Protein AF-A0A0R2V632-F1 (afdb_monomer_lite)

Foldseek 3Di:
DPPPPDFKWKWFDDPWKIKIFGQVCCCVLVVNDTQDLVNCQLLLLVVCVVRVTQKMWTWDWDADPVRDIFTKTFMAGLVGDTKIWTWDFDADPVRHTDDIDPDIPDIGPPDDHDCSNNSSNPDDDDDPVRVVVSVSSCVVRVVVMDIDTDDD

Structure (mmCIF, N/CA/C/O backbone):
data_AF-A0A0R2V632-F1
#
_entry.id   AF-A0A0R2V632-F1
#
loop_
_atom_site.group_PDB
_atom_site.id
_atom_site.type_symbol
_atom_site.label_atom_id
_atom_site.label_alt_id
_atom_site.label_comp_id
_atom_site.label_asym_id
_atom_site.label_entity_id
_atom_site.label_seq_id
_atom_site.pdbx_PDB_ins_code
_atom_site.Cartn_x
_atom_site.Cartn_y
_atom_site.Cartn_z
_atom_site.occupancy
_atom_site.B_iso_or_equiv
_atom_site.auth_seq_id
_atom_site.auth_comp_id
_atom_site.auth_asym_id
_atom_site.auth_atom_id
_atom_site.pdbx_PDB_model_num
ATOM 1 N N . MET A 1 1 ? 19.233 13.376 -19.674 1.00 39.31 1 MET A N 1
ATOM 2 C CA . MET A 1 1 ? 18.338 12.298 -19.220 1.00 39.31 1 MET A CA 1
ATOM 3 C C . MET A 1 1 ? 17.192 12.957 -18.494 1.00 39.31 1 MET A C 1
ATOM 5 O O . MET A 1 1 ? 17.441 13.670 -17.531 1.00 39.31 1 MET A O 1
ATOM 9 N N . GLU A 1 2 ? 15.974 12.806 -18.999 1.00 35.81 2 GLU A N 1
ATOM 10 C CA . GLU A 1 2 ? 14.779 13.148 -18.231 1.00 35.81 2 GLU A CA 1
ATOM 11 C C . GLU A 1 2 ? 14.512 11.974 -17.291 1.00 35.81 2 GLU A C 1
ATOM 13 O O . GLU A 1 2 ? 14.250 10.860 -17.741 1.00 35.81 2 GLU A O 1
ATOM 18 N N . HIS A 1 3 ? 14.655 12.194 -15.986 1.00 34.50 3 HIS A N 1
ATOM 19 C CA . HIS A 1 3 ? 14.219 11.220 -14.996 1.00 34.50 3 HIS A CA 1
ATOM 20 C C . HIS A 1 3 ? 12.687 11.177 -15.046 1.00 34.50 3 HIS A C 1
ATOM 22 O O . HIS A 1 3 ? 12.032 12.091 -14.545 1.00 34.50 3 HIS A O 1
ATOM 28 N N . LYS A 1 4 ? 12.099 10.150 -15.672 1.00 40.56 4 LYS A N 1
ATOM 29 C CA . LYS A 1 4 ? 10.673 9.863 -15.481 1.00 40.56 4 LYS A CA 1
ATOM 30 C C . LYS A 1 4 ? 10.507 9.390 -14.039 1.00 40.56 4 LYS A C 1
ATOM 32 O O . LYS A 1 4 ? 11.012 8.333 -13.671 1.00 40.56 4 LYS A O 1
ATOM 37 N N . ALA A 1 5 ? 9.869 10.212 -13.210 1.00 45.44 5 ALA A N 1
ATOM 38 C CA . ALA A 1 5 ? 9.518 9.819 -11.855 1.00 45.44 5 ALA A CA 1
ATOM 39 C C . ALA A 1 5 ? 8.580 8.611 -11.938 1.00 45.44 5 ALA A C 1
ATOM 41 O O . ALA A 1 5 ? 7.517 8.684 -12.550 1.00 45.44 5 ALA A O 1
ATOM 42 N N . VAL A 1 6 ? 9.002 7.492 -11.359 1.00 52.88 6 VAL A N 1
ATOM 43 C CA . VAL A 1 6 ? 8.159 6.308 -11.232 1.00 52.88 6 VAL A CA 1
ATOM 44 C C . VAL A 1 6 ? 7.012 6.664 -10.288 1.00 52.88 6 VAL A C 1
ATOM 46 O O . VAL A 1 6 ? 7.252 7.166 -9.185 1.00 52.88 6 VAL A O 1
ATOM 49 N N . ASN A 1 7 ? 5.769 6.455 -10.727 1.00 61.06 7 ASN A N 1
ATOM 50 C CA . ASN A 1 7 ? 4.597 6.711 -9.896 1.00 61.06 7 ASN A CA 1
ATOM 51 C C . ASN A 1 7 ? 4.677 5.830 -8.647 1.00 61.06 7 ASN A C 1
ATOM 53 O O . ASN A 1 7 ? 4.577 4.609 -8.726 1.00 61.06 7 ASN A O 1
ATOM 57 N N . LYS A 1 8 ? 4.868 6.455 -7.483 1.00 77.50 8 LYS A N 1
ATOM 58 C CA . LYS A 1 8 ? 4.801 5.756 -6.202 1.00 77.50 8 LYS A CA 1
ATOM 59 C C . LYS A 1 8 ? 3.385 5.211 -6.026 1.00 77.50 8 LYS A C 1
ATOM 61 O O . LYS A 1 8 ? 2.412 5.961 -6.124 1.00 77.50 8 LYS A O 1
ATOM 66 N N . VAL A 1 9 ? 3.286 3.912 -5.782 1.00 84.62 9 VAL A N 1
ATOM 67 C CA . VAL A 1 9 ? 2.024 3.206 -5.575 1.00 84.62 9 VAL A CA 1
ATOM 68 C C . VAL A 1 9 ? 2.062 2.481 -4.237 1.00 84.62 9 VAL A C 1
ATOM 70 O O . VAL A 1 9 ? 3.072 1.890 -3.855 1.00 84.62 9 VAL A O 1
ATOM 73 N N . ILE A 1 10 ? 0.952 2.563 -3.519 1.00 91.12 10 ILE A N 1
ATOM 74 C CA . ILE A 1 10 ? 0.637 1.696 -2.393 1.00 91.12 10 ILE A CA 1
ATOM 75 C C . ILE A 1 10 ? -0.345 0.669 -2.938 1.00 91.12 10 ILE A C 1
ATOM 77 O O . ILE A 1 10 ? -1.409 1.026 -3.439 1.00 91.12 10 ILE A O 1
ATOM 81 N N . SER A 1 11 ? 0.031 -0.596 -2.871 1.00 91.38 11 SER A N 1
ATOM 82 C CA . SER A 1 11 ? -0.814 -1.721 -3.237 1.00 91.38 11 SER A CA 1
ATOM 83 C C . SER A 1 11 ? -1.269 -2.435 -1.973 1.00 91.38 11 SER A C 1
ATOM 85 O O . SER A 1 11 ? -0.491 -2.605 -1.044 1.00 91.38 11 SER A O 1
ATOM 87 N N . PHE A 1 12 ? -2.509 -2.894 -1.930 1.00 94.25 12 PHE A N 1
ATOM 88 C CA . PHE A 1 12 ? -3.014 -3.748 -0.853 1.00 94.25 12 PHE A CA 1
ATOM 89 C C . PHE A 1 12 ? -4.010 -4.738 -1.436 1.00 94.25 12 PHE A C 1
ATOM 91 O O . PHE A 1 12 ? -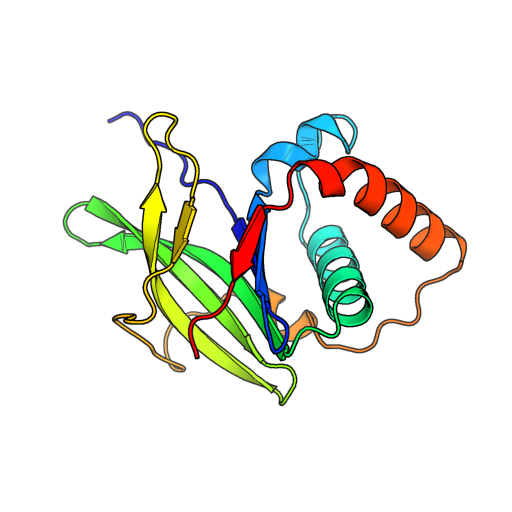4.615 -4.453 -2.464 1.00 94.25 12 PHE A O 1
ATOM 98 N N . CYS A 1 13 ? -4.163 -5.910 -0.834 1.00 92.44 13 CYS A N 1
ATOM 99 C CA . CYS A 1 13 ? -5.067 -6.930 -1.359 1.00 92.44 13 CYS A CA 1
ATOM 100 C C . CYS A 1 13 ? -5.902 -7.589 -0.270 1.00 92.44 13 CYS A C 1
ATOM 102 O O . CYS A 1 13 ? -5.461 -7.715 0.871 1.00 92.44 13 CYS A O 1
ATOM 104 N N . ASP A 1 14 ? -7.107 -8.004 -0.648 1.00 91.94 14 ASP A N 1
ATOM 105 C CA . ASP A 1 14 ? -7.933 -8.952 0.095 1.00 91.94 14 ASP A CA 1
ATOM 106 C C . ASP A 1 14 ? -7.878 -10.339 -0.586 1.00 91.94 14 ASP A C 1
ATOM 108 O O . ASP A 1 14 ? -7.023 -10.593 -1.433 1.00 91.94 14 ASP A O 1
ATOM 112 N N . GLU A 1 15 ? -8.758 -11.271 -0.212 1.00 87.75 15 GLU A N 1
ATOM 113 C CA . GLU A 1 15 ? -8.788 -12.625 -0.797 1.00 87.75 15 GLU A CA 1
ATOM 114 C C . GLU A 1 15 ? -9.215 -12.673 -2.281 1.00 87.75 15 GLU A C 1
ATOM 116 O O . GLU A 1 15 ? -9.143 -13.728 -2.912 1.00 87.75 15 GLU A O 1
ATOM 121 N N . GLN A 1 16 ? -9.733 -11.575 -2.833 1.00 89.19 16 GLN A N 1
ATOM 122 C CA . GLN A 1 16 ? -10.368 -11.519 -4.153 1.00 89.19 16 GLN A CA 1
ATOM 123 C C . GLN A 1 16 ? -9.781 -10.436 -5.060 1.00 89.19 16 GLN A C 1
ATOM 125 O O . GLN A 1 16 ? -9.836 -10.580 -6.282 1.00 89.19 16 GLN A O 1
ATOM 130 N N . GLN A 1 17 ? -9.280 -9.341 -4.494 1.00 91.38 17 GLN A N 1
ATOM 131 C CA . GLN A 1 17 ? -8.896 -8.142 -5.229 1.00 91.38 17 GLN A CA 1
ATOM 132 C C . GLN A 1 17 ? -7.568 -7.577 -4.733 1.00 91.38 17 GLN A C 1
ATOM 134 O O . GLN A 1 17 ? -7.298 -7.518 -3.534 1.00 91.38 17 GLN A O 1
ATOM 139 N N . GLN A 1 18 ? -6.775 -7.087 -5.680 1.00 90.19 18 GLN A N 1
ATOM 140 C CA . GLN A 1 18 ? -5.679 -6.160 -5.451 1.00 90.19 18 GLN A CA 1
ATOM 141 C C . GLN A 1 18 ? -6.152 -4.738 -5.741 1.00 90.19 18 GLN A C 1
ATOM 143 O O . GLN A 1 18 ? -6.806 -4.472 -6.749 1.00 90.19 18 GLN A O 1
ATOM 148 N N . TYR A 1 19 ? -5.776 -3.811 -4.875 1.00 92.75 19 TYR A N 1
ATOM 149 C CA . TYR A 1 19 ? -6.077 -2.397 -4.989 1.00 92.75 19 TYR A CA 1
ATOM 150 C C . TYR A 1 19 ? -4.784 -1.611 -5.174 1.00 92.75 19 TYR A C 1
ATOM 15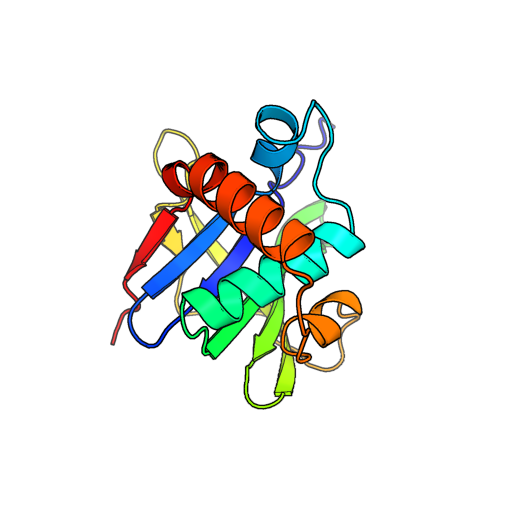2 O O . TYR A 1 19 ? -3.809 -1.855 -4.463 1.00 92.75 19 TYR A O 1
ATOM 160 N N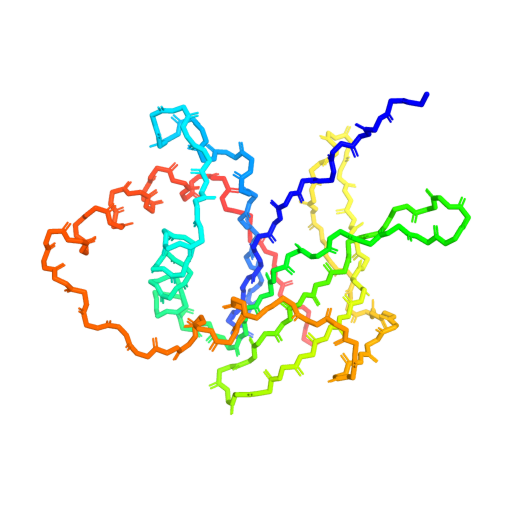 . LEU A 1 20 ? -4.783 -0.651 -6.098 1.00 89.56 20 LEU A N 1
ATOM 161 C CA . LEU A 1 20 ? -3.652 0.241 -6.351 1.00 89.56 20 LEU A CA 1
ATOM 162 C C . LEU A 1 20 ? -4.038 1.683 -6.025 1.00 89.56 20 LEU A C 1
ATOM 164 O O . LEU A 1 20 ? -4.980 2.237 -6.595 1.00 89.56 20 LEU A O 1
ATOM 168 N N . LEU A 1 21 ? -3.274 2.299 -5.125 1.00 90.38 21 LEU A N 1
ATOM 169 C CA . LEU A 1 21 ? -3.380 3.699 -4.736 1.00 90.38 21 LEU A CA 1
ATOM 170 C C . LEU A 1 21 ? -2.111 4.444 -5.158 1.00 90.38 21 LEU A C 1
ATOM 172 O O . LEU A 1 21 ? -1.051 4.313 -4.543 1.00 90.38 21 LEU A O 1
ATOM 176 N N . PHE A 1 22 ? -2.217 5.264 -6.198 1.00 85.62 22 PHE A N 1
ATOM 177 C CA . PHE A 1 22 ? -1.102 6.082 -6.669 1.00 85.62 22 PHE A CA 1
ATOM 178 C C . PHE A 1 22 ? -0.927 7.316 -5.787 1.00 85.62 22 PHE A C 1
ATOM 180 O O . PHE A 1 22 ? -1.781 8.199 -5.754 1.00 85.62 22 PHE A O 1
ATOM 187 N N . THR A 1 23 ? 0.211 7.438 -5.102 1.00 84.38 23 THR A N 1
ATOM 188 C CA . THR A 1 23 ? 0.423 8.527 -4.135 1.00 84.38 23 THR A CA 1
ATOM 189 C C . THR A 1 23 ? 0.610 9.895 -4.804 1.00 84.38 23 THR A C 1
ATOM 191 O O . THR A 1 23 ? 0.590 10.925 -4.129 1.00 84.38 23 THR A O 1
ATOM 194 N N . GLY A 1 24 ? 0.791 9.926 -6.129 1.00 80.56 24 GLY A N 1
ATOM 195 C CA . GLY A 1 24 ? 0.891 11.151 -6.928 1.00 80.56 24 GLY A CA 1
ATOM 196 C C . GLY A 1 24 ? -0.369 12.020 -6.898 1.00 80.56 24 GLY A C 1
ATOM 197 O O . GLY A 1 24 ? -0.278 13.210 -7.173 1.00 80.56 24 GLY A O 1
ATOM 198 N N . MET A 1 25 ? -1.514 11.462 -6.498 1.00 82.06 25 MET A N 1
ATOM 199 C CA . MET A 1 25 ? -2.773 12.201 -6.379 1.00 82.06 25 MET A CA 1
ATOM 200 C C . MET A 1 25 ? -2.903 13.027 -5.091 1.00 82.06 25 MET A C 1
ATOM 202 O O . MET A 1 25 ? -3.749 13.911 -5.005 1.00 82.06 25 MET A O 1
ATOM 206 N N . PHE A 1 26 ? -2.113 12.724 -4.052 1.00 86.88 26 PHE A N 1
ATOM 207 C CA . PHE A 1 26 ? -2.297 13.340 -2.733 1.00 86.88 26 PHE A CA 1
ATOM 208 C C . PHE A 1 26 ? -2.174 14.868 -2.740 1.00 86.88 26 PHE A C 1
ATOM 210 O O . PHE A 1 26 ? -2.967 15.498 -2.047 1.00 86.88 26 PHE A O 1
ATOM 217 N N . PRO A 1 27 ? -1.298 15.503 -3.544 1.00 86.12 27 PRO A N 1
ATOM 218 C CA . PRO A 1 27 ? -1.291 16.957 -3.673 1.00 86.12 27 PRO A CA 1
ATOM 219 C C . PRO A 1 27 ? -2.646 17.569 -4.059 1.00 86.12 27 PRO A C 1
ATOM 221 O O . PRO A 1 27 ? -2.931 18.690 -3.645 1.00 86.12 27 PRO A O 1
ATOM 224 N N . GLU A 1 28 ? -3.502 16.857 -4.794 1.00 85.69 28 GLU A N 1
ATOM 225 C CA . GLU A 1 28 ? -4.814 17.362 -5.224 1.00 85.69 28 GLU A CA 1
ATOM 226 C C . GLU A 1 28 ? -5.845 17.375 -4.086 1.00 85.69 28 GLU A C 1
ATOM 228 O O . GLU A 1 28 ? -6.703 18.254 -4.038 1.00 85.69 28 GLU A O 1
ATOM 233 N N . VAL A 1 29 ? -5.729 16.437 -3.143 1.00 84.38 29 VAL A N 1
ATOM 234 C CA . VAL A 1 29 ? -6.708 16.211 -2.060 1.00 84.38 29 VAL A CA 1
ATOM 235 C C . VAL A 1 29 ? -6.180 16.596 -0.672 1.00 84.38 29 VAL A C 1
ATOM 237 O O . VAL A 1 29 ? -6.933 16.689 0.290 1.00 84.38 29 VAL A O 1
ATOM 240 N N . ASN A 1 30 ? -4.877 16.859 -0.555 1.00 84.19 30 ASN A N 1
ATOM 241 C CA . ASN A 1 30 ? -4.185 17.173 0.696 1.00 84.19 30 ASN A CA 1
ATOM 242 C C . ASN A 1 30 ? -3.540 18.573 0.655 1.00 84.19 30 ASN A C 1
ATOM 244 O O . ASN A 1 30 ? -2.410 18.792 1.097 1.00 84.19 30 ASN A O 1
ATOM 248 N N . GLY A 1 31 ? -4.250 19.545 0.074 1.00 80.31 31 GLY A N 1
ATOM 249 C CA . GLY A 1 31 ? -3.858 20.959 0.098 1.00 80.31 31 GLY A CA 1
ATOM 250 C C . GLY A 1 31 ? -2.503 21.251 -0.558 1.00 80.31 31 GLY A C 1
ATOM 251 O O . GLY A 1 31 ? -1.723 22.045 -0.030 1.00 80.31 31 GLY A O 1
ATOM 252 N N . GLY A 1 32 ? -2.191 20.582 -1.670 1.00 81.94 32 GLY A N 1
ATOM 253 C CA . GLY A 1 32 ? -0.921 20.717 -2.389 1.00 81.94 32 GLY A CA 1
ATOM 254 C C . GLY A 1 32 ? 0.235 19.908 -1.795 1.00 81.94 32 GLY A C 1
ATOM 255 O O . GLY A 1 32 ? 1.335 19.933 -2.345 1.00 81.94 32 GLY A O 1
ATOM 256 N N . LYS A 1 33 ? 0.020 19.191 -0.685 1.00 83.81 33 LYS A N 1
ATOM 257 C CA . LYS A 1 33 ? 1.041 18.355 -0.045 1.00 83.81 33 LYS A CA 1
ATOM 258 C C . LYS A 1 33 ? 0.911 16.908 -0.504 1.00 83.81 33 LYS A C 1
ATOM 260 O O . LYS A 1 33 ? -0.187 16.380 -0.619 1.00 83.81 33 LYS A O 1
ATOM 265 N N . GLY A 1 34 ? 2.042 16.241 -0.713 1.00 85.12 34 GLY A N 1
ATOM 266 C CA . GLY A 1 34 ? 2.054 14.785 -0.854 1.00 85.12 34 GLY A CA 1
ATOM 267 C C . GLY A 1 34 ? 1.662 14.078 0.448 1.00 85.12 34 GLY A C 1
ATOM 268 O O . GLY A 1 34 ? 1.323 14.712 1.451 1.00 85.12 34 GLY A O 1
ATOM 269 N N . ILE A 1 35 ? 1.754 12.752 0.441 1.00 87.94 35 ILE A N 1
ATOM 270 C CA . ILE A 1 35 ? 1.640 11.943 1.653 1.00 87.94 35 ILE A CA 1
ATOM 271 C C . ILE A 1 35 ? 3.009 11.890 2.352 1.00 87.94 35 ILE A C 1
ATOM 273 O O . ILE A 1 35 ? 4.021 11.595 1.715 1.00 87.94 35 ILE A O 1
ATOM 277 N N . ASN A 1 36 ? 3.069 12.272 3.628 1.00 89.88 36 ASN A N 1
ATOM 278 C CA . ASN A 1 36 ? 4.276 12.110 4.446 1.00 89.88 36 ASN A CA 1
ATOM 279 C C . ASN A 1 36 ? 4.246 10.742 5.153 1.00 89.88 36 ASN A C 1
ATOM 281 O O . ASN A 1 36 ? 3.221 10.073 5.136 1.00 89.88 36 ASN A O 1
ATOM 285 N N . GLU A 1 37 ? 5.347 10.327 5.780 1.00 89.25 37 GLU A N 1
ATOM 286 C CA . GLU A 1 37 ? 5.457 8.986 6.384 1.00 89.25 37 GLU A CA 1
ATOM 287 C C . GLU A 1 37 ? 4.432 8.722 7.502 1.00 89.25 37 GLU A C 1
ATOM 289 O O . GLU A 1 37 ? 3.902 7.616 7.606 1.00 89.25 37 GLU A O 1
ATOM 294 N N . GLU A 1 38 ? 4.114 9.731 8.316 1.00 91.25 38 GLU A N 1
ATOM 295 C CA . GLU A 1 38 ? 3.114 9.610 9.386 1.00 91.25 38 GLU A CA 1
ATOM 296 C C . GLU A 1 38 ? 1.707 9.407 8.810 1.00 91.25 38 GLU A C 1
ATOM 298 O O . GLU A 1 38 ? 1.016 8.451 9.163 1.00 91.25 38 GLU A O 1
ATOM 303 N N . LEU A 1 39 ? 1.304 10.263 7.866 1.00 92.06 39 LEU A N 1
ATOM 304 C CA . LEU A 1 39 ? 0.014 10.152 7.195 1.00 92.06 39 LEU A CA 1
ATOM 305 C C . LEU A 1 39 ? -0.080 8.867 6.371 1.00 92.06 39 LEU A C 1
ATOM 307 O O . LEU A 1 39 ? -1.139 8.252 6.338 1.00 92.06 39 LEU A O 1
ATOM 311 N N . GLU A 1 40 ? 1.010 8.446 5.729 1.00 93.44 40 GLU A N 1
ATOM 312 C CA . GLU A 1 40 ? 1.093 7.169 5.021 1.00 93.44 40 GLU A CA 1
ATOM 313 C C . GLU A 1 40 ? 0.837 6.013 5.980 1.00 93.44 40 GLU A C 1
ATOM 315 O O . GLU A 1 40 ? -0.040 5.202 5.713 1.00 93.44 40 GLU A O 1
ATOM 320 N N . THR A 1 41 ? 1.509 5.988 7.131 1.00 93.94 41 THR A N 1
ATOM 321 C CA . THR A 1 41 ? 1.301 4.950 8.149 1.00 93.94 41 THR A CA 1
ATOM 322 C C . THR A 1 41 ? -0.157 4.895 8.606 1.00 93.94 41 THR A C 1
ATOM 324 O O . THR A 1 41 ? -0.772 3.830 8.570 1.00 93.94 41 THR A O 1
ATOM 327 N N . TYR A 1 42 ? -0.745 6.036 8.982 1.00 95.00 42 TYR A N 1
ATOM 328 C CA . TYR A 1 42 ? -2.131 6.083 9.462 1.00 95.00 42 TYR A CA 1
ATOM 329 C C . TYR A 1 42 ? -3.130 5.700 8.375 1.00 95.00 42 TYR A C 1
ATOM 331 O O . TYR A 1 42 ? -4.054 4.925 8.619 1.00 95.00 42 TYR A O 1
ATOM 339 N N . PHE A 1 43 ? -2.942 6.218 7.164 1.00 95.25 43 PHE A N 1
ATOM 340 C CA . PHE A 1 43 ? -3.867 5.978 6.070 1.00 95.25 43 PHE A CA 1
ATOM 341 C C . PHE A 1 43 ? -3.787 4.541 5.557 1.00 95.25 43 PHE A C 1
ATOM 343 O O . PHE A 1 43 ? -4.819 3.922 5.316 1.00 95.25 43 PHE A O 1
ATOM 350 N N . VAL A 1 44 ? -2.585 3.976 5.455 1.00 95.19 44 VAL A N 1
ATOM 351 C CA . VAL A 1 44 ? -2.395 2.571 5.088 1.00 95.19 44 VAL A CA 1
ATOM 352 C C . VAL A 1 44 ? -2.999 1.644 6.137 1.00 95.19 44 VAL A C 1
ATOM 354 O O . VAL A 1 44 ? -3.699 0.708 5.766 1.00 95.19 44 VAL A O 1
ATOM 357 N N . ASN A 1 45 ? -2.800 1.919 7.428 1.00 95.38 45 ASN A N 1
ATOM 358 C CA . ASN A 1 45 ? -3.403 1.123 8.495 1.00 95.38 45 ASN A CA 1
ATOM 359 C C . ASN A 1 45 ? -4.939 1.179 8.458 1.00 95.38 45 ASN A C 1
ATOM 361 O O . ASN A 1 45 ? -5.612 0.150 8.508 1.00 95.38 45 ASN A O 1
ATOM 365 N N . PHE A 1 46 ? -5.493 2.378 8.258 1.00 96.12 46 PHE A N 1
ATOM 366 C CA . PHE A 1 46 ? -6.924 2.574 8.039 1.00 96.12 46 PHE A CA 1
ATOM 367 C C . PHE A 1 46 ? -7.444 1.772 6.835 1.00 96.12 46 PHE A C 1
ATOM 369 O O . PHE A 1 46 ? -8.483 1.118 6.938 1.00 96.12 46 PHE A O 1
ATOM 376 N N . LEU A 1 47 ? -6.733 1.785 5.702 1.00 95.50 47 LEU A N 1
ATOM 377 C CA . LEU A 1 47 ? -7.100 1.012 4.511 1.00 95.50 47 LEU A CA 1
ATOM 378 C C . LEU A 1 47 ? -7.000 -0.497 4.757 1.00 95.50 47 LEU A C 1
ATOM 380 O O . LEU A 1 47 ? -7.899 -1.233 4.351 1.00 95.50 47 LEU A O 1
ATOM 384 N N . ALA A 1 48 ? -5.949 -0.949 5.441 1.00 94.88 48 ALA A N 1
ATOM 385 C CA . ALA A 1 48 ? -5.732 -2.353 5.760 1.00 94.88 48 ALA A CA 1
ATOM 386 C C . ALA A 1 48 ? -6.880 -2.926 6.601 1.00 94.88 48 ALA A C 1
ATOM 388 O O . ALA A 1 48 ? -7.372 -4.019 6.317 1.00 94.88 48 ALA A O 1
ATOM 389 N N . GLU A 1 49 ? -7.375 -2.170 7.580 1.00 93.75 49 GLU A N 1
ATOM 390 C CA . GLU A 1 49 ? -8.559 -2.565 8.344 1.00 93.75 49 GLU A CA 1
ATOM 391 C C . GLU A 1 49 ? -9.843 -2.463 7.513 1.00 93.75 49 GLU A C 1
ATOM 393 O O . GLU A 1 49 ? -10.642 -3.400 7.497 1.00 93.75 49 GLU A O 1
ATOM 398 N N . LYS A 1 50 ? -10.026 -1.374 6.756 1.00 94.00 50 LYS A N 1
ATOM 399 C CA . LYS A 1 50 ? -11.234 -1.137 5.950 1.00 94.00 50 LYS A CA 1
ATOM 400 C C . LYS A 1 50 ? -11.467 -2.192 4.866 1.00 94.00 50 LYS A C 1
ATOM 402 O O . LYS A 1 50 ? -12.619 -2.524 4.594 1.00 94.00 50 LYS A O 1
ATOM 407 N N . TYR A 1 51 ? -10.399 -2.681 4.242 1.00 94.56 51 TYR A N 1
ATOM 408 C CA . TYR A 1 51 ? -10.450 -3.695 3.185 1.00 94.56 51 TYR A CA 1
ATOM 409 C C . TYR A 1 51 ? -10.163 -5.110 3.692 1.00 94.56 51 TYR A C 1
ATOM 411 O O . TYR A 1 51 ? -10.142 -6.039 2.894 1.00 94.56 51 TYR A O 1
ATOM 419 N N . HIS A 1 52 ? -9.942 -5.291 4.999 1.00 94.56 52 HIS A N 1
ATOM 420 C CA . HIS A 1 52 ? -9.471 -6.559 5.560 1.00 94.56 52 HIS A CA 1
ATOM 421 C C . HIS A 1 52 ? -8.239 -7.099 4.817 1.00 94.56 52 HIS A C 1
ATOM 423 O O . HIS A 1 52 ? -8.156 -8.286 4.505 1.00 94.56 52 HIS A O 1
ATOM 429 N N . ALA A 1 53 ? -7.288 -6.208 4.526 1.00 95.69 53 ALA A N 1
ATOM 430 C CA . ALA A 1 53 ? -6.142 -6.529 3.696 1.00 95.69 53 ALA A CA 1
ATOM 431 C C . ALA A 1 53 ? -5.318 -7.669 4.310 1.00 95.69 53 ALA A C 1
ATOM 433 O O . ALA A 1 53 ? -5.062 -7.692 5.518 1.00 95.69 53 ALA A O 1
ATOM 434 N N . THR A 1 54 ? -4.897 -8.605 3.467 1.00 95.31 54 THR A N 1
ATOM 435 C CA . THR A 1 54 ? -4.029 -9.733 3.822 1.00 95.31 54 THR A CA 1
ATOM 436 C C . THR A 1 54 ? -2.557 -9.385 3.622 1.00 95.31 54 THR A C 1
ATOM 438 O O . THR A 1 54 ? -1.706 -9.906 4.341 1.00 95.31 54 THR A O 1
ATOM 441 N N . ALA A 1 55 ? -2.257 -8.452 2.715 1.00 94.62 55 ALA A N 1
ATOM 442 C CA . ALA A 1 55 ? -0.937 -7.866 2.537 1.00 94.62 55 ALA A CA 1
ATOM 443 C C . ALA A 1 55 ? -1.019 -6.418 2.039 1.00 94.62 55 ALA A C 1
ATOM 445 O O . ALA A 1 55 ? -1.986 -6.008 1.389 1.00 94.62 55 ALA A O 1
ATOM 446 N N . VAL A 1 56 ? 0.027 -5.654 2.341 1.00 95.12 56 VAL A N 1
ATOM 447 C CA . VAL A 1 56 ? 0.254 -4.302 1.836 1.00 95.12 56 VAL A CA 1
ATOM 448 C C . VAL A 1 56 ? 1.661 -4.226 1.271 1.00 95.12 56 VAL A C 1
ATOM 450 O O . VAL A 1 56 ? 2.616 -4.711 1.870 1.00 95.12 56 VAL A O 1
ATOM 453 N N . ALA A 1 57 ? 1.783 -3.583 0.124 1.00 91.50 57 ALA A N 1
ATOM 454 C CA . ALA A 1 57 ? 2.999 -3.441 -0.632 1.00 91.50 57 ALA A CA 1
ATOM 455 C C . ALA A 1 57 ? 3.223 -1.965 -0.977 1.00 91.50 57 ALA A C 1
ATOM 457 O O . ALA A 1 57 ? 2.339 -1.283 -1.495 1.00 91.50 57 ALA A O 1
ATOM 458 N N . ARG A 1 58 ? 4.425 -1.464 -0.718 1.00 89.81 58 ARG A N 1
ATOM 459 C CA . ARG A 1 58 ? 4.842 -0.100 -1.034 1.00 89.81 58 ARG A CA 1
ATOM 460 C C . ARG A 1 58 ? 5.850 -0.129 -2.168 1.00 89.81 58 ARG A C 1
ATOM 462 O O . ARG A 1 58 ? 6.863 -0.811 -2.059 1.00 89.81 58 ARG A O 1
ATOM 469 N N . ALA A 1 59 ? 5.615 0.657 -3.214 1.00 84.38 59 ALA A N 1
ATOM 470 C CA . ALA A 1 59 ? 6.581 0.797 -4.294 1.00 84.38 59 ALA A CA 1
ATOM 471 C C . ALA A 1 59 ? 7.922 1.345 -3.781 1.00 84.38 59 ALA A C 1
ATOM 473 O O . ALA A 1 59 ? 8.017 2.483 -3.305 1.00 84.38 59 ALA A O 1
ATOM 474 N N . SER A 1 60 ? 8.962 0.540 -3.932 1.00 71.75 60 SER A N 1
ATOM 475 C CA . SER A 1 60 ? 10.367 0.892 -3.816 1.00 71.75 60 SER A CA 1
ATOM 476 C C . SER A 1 60 ? 10.931 1.037 -5.235 1.00 71.75 60 SER A C 1
ATOM 478 O O . SER A 1 60 ? 10.929 0.116 -6.045 1.00 71.75 60 SER A O 1
ATOM 480 N N . ALA A 1 61 ? 11.360 2.247 -5.599 1.00 64.44 61 ALA A N 1
ATOM 481 C CA . ALA A 1 61 ? 11.986 2.464 -6.900 1.00 64.44 61 ALA A CA 1
ATOM 482 C C . ALA A 1 61 ? 13.445 2.003 -6.828 1.00 64.44 61 ALA A C 1
ATOM 484 O O . ALA A 1 61 ? 14.233 2.588 -6.081 1.00 64.44 61 ALA A O 1
ATOM 485 N N . PHE A 1 62 ? 13.796 0.997 -7.626 1.00 56.09 62 PHE A N 1
ATOM 486 C CA . PHE A 1 62 ? 15.176 0.572 -7.822 1.00 56.09 62 PHE A CA 1
ATOM 487 C C . PHE A 1 62 ? 15.614 0.904 -9.249 1.00 56.09 62 PHE A C 1
ATOM 489 O O . PHE A 1 62 ? 14.824 0.891 -10.196 1.00 56.09 62 PHE A O 1
ATOM 496 N N . VAL A 1 63 ? 16.888 1.254 -9.383 1.00 51.59 63 VAL A N 1
ATOM 497 C CA . VAL A 1 63 ? 17.547 1.466 -10.669 1.00 51.59 63 VAL A CA 1
ATOM 498 C C . VAL A 1 63 ? 18.634 0.405 -10.758 1.00 51.59 63 VAL A C 1
ATOM 500 O O . VAL A 1 63 ? 19.510 0.372 -9.894 1.00 51.59 63 VAL A O 1
ATOM 503 N N . GLU A 1 64 ? 18.548 -0.465 -11.763 1.00 53.09 64 GLU A N 1
ATOM 504 C CA . GLU A 1 64 ? 19.600 -1.431 -12.088 1.00 53.09 64 GLU A CA 1
ATOM 505 C C . GLU A 1 64 ? 20.902 -0.714 -12.480 1.00 53.09 64 GLU A C 1
ATOM 507 O O . GLU A 1 64 ? 20.908 0.460 -12.871 1.00 53.09 64 GLU A O 1
ATOM 512 N N . GLU A 1 65 ? 22.028 -1.432 -12.439 1.00 47.53 65 GLU A N 1
ATOM 513 C CA . GLU A 1 65 ? 23.330 -0.894 -12.866 1.00 47.53 65 GLU A CA 1
ATOM 514 C C . GLU A 1 65 ? 23.313 -0.382 -14.319 1.00 47.53 65 GLU A C 1
ATOM 516 O O . GLU A 1 65 ? 23.991 0.598 -14.644 1.00 47.53 65 GLU A O 1
ATOM 521 N N . ASP A 1 66 ? 22.490 -0.986 -15.183 1.00 56.56 66 ASP A N 1
ATOM 522 C CA . ASP A 1 66 ? 22.312 -0.594 -16.586 1.00 56.56 66 ASP A CA 1
ATOM 523 C C . ASP A 1 66 ? 21.356 0.600 -16.797 1.00 56.56 66 ASP A C 1
ATOM 525 O O . ASP A 1 66 ? 21.089 0.982 -17.937 1.00 56.56 66 ASP A O 1
ATOM 529 N N . GLN A 1 67 ? 20.904 1.235 -15.707 1.00 46.72 67 GLN A N 1
ATOM 530 C CA . GLN A 1 67 ? 19.936 2.337 -15.675 1.00 46.72 67 GLN A CA 1
ATOM 531 C C . GLN A 1 67 ? 18.488 1.939 -16.002 1.00 46.72 67 GLN A C 1
ATOM 533 O O . GLN A 1 67 ? 17.644 2.821 -16.193 1.00 46.72 67 GLN A O 1
ATOM 538 N N . THR A 1 68 ? 18.161 0.645 -16.022 1.00 52.22 68 THR A N 1
ATOM 539 C CA . THR A 1 68 ? 16.771 0.189 -16.104 1.00 52.22 68 THR A CA 1
ATOM 540 C C . THR A 1 68 ? 16.070 0.443 -14.770 1.00 52.22 68 THR A C 1
ATOM 542 O O . THR A 1 68 ? 16.492 -0.042 -13.722 1.00 52.22 68 THR A O 1
ATOM 545 N N . ALA A 1 69 ? 14.997 1.233 -14.787 1.00 53.47 69 ALA A N 1
ATOM 546 C CA . ALA A 1 69 ? 14.164 1.456 -13.609 1.00 53.47 69 ALA A CA 1
ATOM 547 C C . ALA A 1 69 ? 13.102 0.359 -13.515 1.00 53.47 69 ALA A C 1
ATOM 549 O O . ALA A 1 69 ? 12.387 0.108 -14.487 1.00 53.47 69 ALA A O 1
ATOM 550 N N . PHE A 1 70 ? 12.956 -0.245 -12.341 1.00 60.34 70 PHE A N 1
ATOM 551 C CA . PHE A 1 70 ? 11.841 -1.135 -12.047 1.00 60.34 70 PHE A CA 1
ATOM 552 C C . PHE A 1 70 ? 11.168 -0.753 -10.732 1.00 60.34 70 PHE A C 1
ATOM 554 O O . PHE A 1 70 ? 11.766 -0.142 -9.842 1.00 60.34 70 PHE A O 1
ATOM 561 N N . ILE A 1 71 ? 9.887 -1.101 -10.630 1.00 64.94 71 ILE A N 1
ATOM 562 C CA . ILE A 1 71 ? 9.130 -0.979 -9.390 1.00 64.94 71 ILE A CA 1
ATOM 563 C C . ILE A 1 71 ? 9.386 -2.258 -8.597 1.00 64.94 71 ILE A C 1
ATOM 565 O O . ILE A 1 71 ? 8.827 -3.312 -8.899 1.00 64.94 71 ILE A O 1
ATOM 569 N N . GLY A 1 72 ? 10.271 -2.163 -7.609 1.00 78.25 72 GLY A N 1
ATOM 570 C CA . GLY A 1 72 ? 10.257 -3.093 -6.494 1.00 78.25 72 GLY A CA 1
ATOM 571 C C . GLY A 1 72 ? 9.065 -2.779 -5.598 1.00 78.25 72 GLY A C 1
ATOM 572 O O . GLY A 1 72 ? 8.565 -1.654 -5.561 1.00 78.25 72 GLY A O 1
ATOM 573 N N . MET A 1 73 ? 8.579 -3.785 -4.898 1.00 86.69 73 MET A N 1
ATOM 574 C CA . MET A 1 73 ? 7.551 -3.659 -3.888 1.00 86.69 73 MET A CA 1
ATOM 575 C C . MET A 1 73 ? 8.125 -4.184 -2.585 1.00 86.69 73 MET A C 1
ATOM 577 O O . MET A 1 73 ? 8.535 -5.340 -2.509 1.00 86.69 73 MET A O 1
ATOM 581 N N . ASP A 1 74 ? 8.124 -3.335 -1.568 1.00 90.69 74 ASP A N 1
ATOM 582 C CA . ASP A 1 74 ? 8.384 -3.722 -0.191 1.00 90.69 74 ASP A CA 1
ATOM 583 C C . ASP A 1 74 ? 7.049 -4.131 0.424 1.00 90.69 74 ASP A C 1
ATOM 585 O O . ASP A 1 74 ? 6.123 -3.321 0.505 1.00 90.69 74 ASP A O 1
ATOM 589 N N . ILE A 1 75 ? 6.924 -5.392 0.812 1.00 92.62 75 ILE A N 1
ATOM 590 C CA . ILE A 1 75 ? 5.661 -6.010 1.194 1.00 92.62 75 ILE A CA 1
ATOM 591 C C . ILE A 1 75 ? 5.699 -6.391 2.663 1.00 92.62 75 ILE A C 1
ATOM 593 O O . ILE A 1 75 ? 6.700 -6.905 3.161 1.00 92.62 75 ILE A O 1
ATOM 597 N N . ARG A 1 76 ? 4.579 -6.159 3.343 1.00 94.94 76 ARG A N 1
ATOM 598 C CA . ARG A 1 76 ? 4.257 -6.779 4.620 1.00 94.94 76 ARG A CA 1
ATOM 599 C C . ARG A 1 76 ? 2.936 -7.518 4.499 1.00 94.94 76 ARG A C 1
ATOM 601 O O . ARG A 1 76 ? 1.962 -6.963 3.995 1.00 94.94 76 ARG A O 1
ATOM 608 N N . SER A 1 77 ? 2.890 -8.748 4.982 1.00 94.69 77 SER A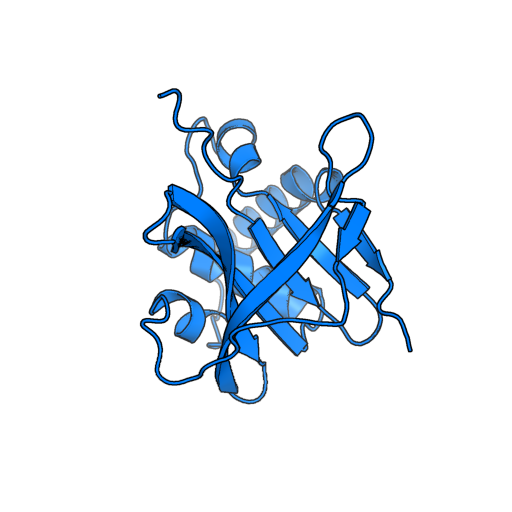 N 1
ATOM 609 C CA . SER A 1 77 ? 1.653 -9.505 5.154 1.00 94.69 77 SER A CA 1
ATOM 610 C C . SER A 1 77 ? 1.078 -9.315 6.559 1.00 94.69 77 SER A C 1
ATOM 612 O O . SER A 1 77 ? 1.772 -8.939 7.510 1.00 94.69 77 SER A O 1
ATOM 614 N N . ARG A 1 78 ? -0.219 -9.593 6.706 1.00 93.50 78 ARG A N 1
ATOM 615 C CA . ARG A 1 78 ? -0.946 -9.459 7.974 1.00 93.50 78 ARG A CA 1
ATOM 616 C C . ARG A 1 78 ? -0.457 -10.433 9.050 1.00 93.50 78 ARG A C 1
ATOM 618 O O . ARG A 1 78 ? -0.552 -10.123 10.234 1.00 93.50 78 ARG A O 1
ATOM 625 N N . ASP A 1 79 ? 0.069 -11.591 8.657 1.00 93.06 79 ASP A N 1
ATOM 626 C CA . ASP A 1 79 ? 0.693 -12.571 9.559 1.00 93.06 79 ASP A CA 1
ATOM 627 C C . ASP A 1 79 ? 2.129 -12.198 9.975 1.00 93.06 79 ASP A C 1
ATOM 629 O O . ASP A 1 79 ? 2.692 -12.810 10.884 1.00 93.06 79 ASP A O 1
ATOM 633 N N . GLY A 1 80 ? 2.683 -11.134 9.389 1.00 91.12 80 GLY A N 1
ATOM 634 C CA . GLY A 1 80 ? 3.909 -10.493 9.836 1.00 91.12 80 GLY A CA 1
ATOM 635 C C . GLY A 1 80 ? 5.149 -10.805 9.004 1.00 91.12 80 GLY A C 1
ATOM 636 O O . GLY A 1 80 ? 6.224 -10.335 9.391 1.00 91.12 80 GLY A O 1
ATOM 637 N N . GLU A 1 81 ? 5.029 -11.526 7.886 1.00 93.88 81 GLU A N 1
ATOM 638 C CA . GLU A 1 81 ? 6.123 -11.671 6.923 1.00 93.88 81 GLU A CA 1
ATOM 639 C C . GLU A 1 81 ? 6.431 -10.339 6.230 1.00 93.88 81 GLU A C 1
ATOM 641 O O . GLU A 1 81 ? 5.561 -9.485 6.037 1.00 93.88 81 GLU A O 1
ATOM 646 N N . VAL A 1 82 ? 7.707 -10.142 5.894 1.00 93.56 82 VAL A N 1
ATOM 647 C CA . VAL A 1 82 ? 8.210 -8.932 5.239 1.00 93.56 82 VAL A CA 1
ATOM 648 C C . VAL A 1 82 ? 9.221 -9.338 4.181 1.00 93.56 82 VAL A C 1
ATOM 650 O O . VAL A 1 82 ? 10.167 -10.070 4.478 1.00 93.56 82 VAL A O 1
ATOM 653 N N . TRP A 1 83 ? 9.026 -8.875 2.952 1.00 92.00 83 TRP A N 1
ATOM 654 C CA . TRP A 1 83 ? 9.928 -9.167 1.843 1.00 92.00 83 TRP A CA 1
ATOM 655 C C . TRP A 1 83 ? 9.879 -8.064 0.790 1.00 92.00 83 TRP A C 1
ATOM 657 O O . TRP A 1 83 ? 8.955 -7.261 0.746 1.00 92.00 83 TRP A O 1
ATOM 667 N N . SER A 1 84 ? 10.895 -8.024 -0.061 1.00 88.75 84 SER A N 1
ATOM 668 C CA . SER A 1 84 ? 10.902 -7.231 -1.289 1.00 88.75 84 SER A CA 1
ATOM 669 C C . SER A 1 84 ? 10.674 -8.151 -2.481 1.00 88.75 84 SER A C 1
ATOM 671 O O . SER A 1 84 ? 11.130 -9.293 -2.453 1.00 88.75 84 SER A O 1
ATOM 673 N N . GLN A 1 85 ? 10.004 -7.680 -3.527 1.00 86.50 85 GLN A N 1
ATOM 674 C CA . GLN A 1 85 ? 9.907 -8.385 -4.808 1.00 86.50 85 GLN A CA 1
ATOM 675 C C . GLN A 1 85 ? 9.775 -7.402 -5.968 1.00 86.50 85 GLN A C 1
ATOM 677 O O . GLN A 1 85 ? 9.357 -6.264 -5.778 1.00 86.50 85 GLN A O 1
ATOM 682 N N . GLN A 1 86 ? 10.101 -7.837 -7.179 1.00 82.31 86 GLN A N 1
ATOM 683 C CA . GLN A 1 86 ? 9.862 -7.068 -8.394 1.00 82.31 86 GLN A CA 1
ATOM 684 C C . GLN A 1 86 ? 8.616 -7.603 -9.099 1.00 82.31 86 GLN A C 1
ATOM 686 O O . GLN A 1 86 ? 8.603 -8.739 -9.575 1.00 82.31 86 GLN A O 1
ATOM 691 N N . ASN A 1 87 ? 7.577 -6.772 -9.172 1.00 78.88 87 ASN A N 1
ATOM 692 C CA . ASN A 1 87 ? 6.349 -7.079 -9.903 1.00 78.88 87 ASN A CA 1
ATOM 693 C C . ASN A 1 87 ? 6.412 -6.520 -11.325 1.00 78.88 87 ASN A C 1
ATOM 695 O O . ASN A 1 87 ? 6.963 -5.442 -11.561 1.00 78.88 87 ASN A O 1
ATOM 699 N N . ILE A 1 88 ? 5.781 -7.230 -12.258 1.00 76.25 88 ILE A N 1
ATOM 700 C CA . ILE A 1 88 ? 5.581 -6.765 -13.629 1.00 76.25 88 ILE A CA 1
ATOM 701 C C . ILE A 1 88 ? 4.167 -6.189 -13.731 1.00 76.25 88 ILE A C 1
ATOM 703 O O . ILE A 1 88 ? 3.185 -6.855 -13.412 1.00 76.25 88 ILE A O 1
ATOM 707 N N . PHE A 1 89 ? 4.062 -4.933 -14.159 1.00 75.50 89 PHE A N 1
ATOM 708 C CA . PHE A 1 89 ? 2.789 -4.236 -14.346 1.00 75.50 89 PHE A CA 1
ATOM 709 C C . PHE A 1 89 ? 2.480 -4.116 -15.839 1.00 75.50 89 PHE A C 1
ATOM 711 O O . PHE A 1 89 ? 3.352 -3.730 -16.620 1.00 75.50 89 PHE A O 1
ATOM 718 N N . THR A 1 90 ? 1.236 -4.392 -16.227 1.00 73.94 90 THR A N 1
ATOM 719 C CA . THR A 1 90 ? 0.727 -4.109 -17.577 1.00 73.94 90 THR A CA 1
ATOM 720 C C . THR A 1 90 ? -0.032 -2.790 -17.558 1.00 73.94 90 THR A C 1
ATOM 722 O O . THR A 1 90 ? -0.823 -2.548 -16.642 1.00 73.94 90 THR A O 1
ATOM 725 N N . VAL A 1 91 ? 0.183 -1.954 -18.576 1.00 71.12 91 VAL A N 1
ATOM 726 C CA . VAL A 1 91 ? -0.502 -0.666 -18.746 1.00 71.12 91 VAL A CA 1
ATOM 727 C C . VAL A 1 91 ? -1.345 -0.628 -20.022 1.00 71.12 91 VAL A C 1
ATOM 729 O O . VAL A 1 91 ? -1.074 -1.377 -20.961 1.00 71.12 91 VAL A O 1
ATOM 732 N N . ASP A 1 92 ? -2.370 0.224 -20.047 1.00 72.88 92 ASP A N 1
ATOM 733 C CA . ASP A 1 92 ? -3.140 0.549 -21.253 1.00 72.88 92 ASP A CA 1
ATOM 734 C C . ASP A 1 92 ? -2.455 1.619 -22.130 1.00 72.88 92 ASP A C 1
ATOM 736 O O . ASP A 1 92 ? -1.353 2.087 -21.839 1.00 72.88 92 ASP A O 1
ATOM 740 N N . ASP A 1 93 ? -3.125 2.019 -23.217 1.00 72.81 93 ASP A N 1
ATOM 741 C CA . ASP A 1 93 ? -2.642 3.041 -24.161 1.00 72.81 93 ASP A CA 1
ATOM 742 C C . ASP A 1 93 ? -2.507 4.449 -23.531 1.00 72.81 93 ASP A C 1
ATOM 744 O O . ASP A 1 93 ? -1.922 5.345 -24.144 1.00 72.81 93 ASP A O 1
ATOM 748 N N . GLU A 1 94 ? -3.050 4.663 -22.326 1.00 70.12 94 GLU A N 1
ATOM 749 C CA . GLU A 1 94 ? -2.943 5.899 -21.542 1.00 70.12 94 GLU A CA 1
ATOM 750 C C . GLU A 1 94 ? -1.916 5.783 -20.395 1.00 70.12 94 GLU A C 1
ATOM 752 O O . GLU A 1 94 ? -1.915 6.616 -19.484 1.00 70.12 94 GLU A O 1
ATOM 757 N N . ASP A 1 95 ? -1.042 4.767 -20.426 1.00 64.00 95 ASP A N 1
ATOM 758 C CA . ASP A 1 95 ? -0.048 4.448 -19.390 1.00 64.00 95 ASP A CA 1
ATOM 759 C C . ASP A 1 95 ? -0.665 4.146 -18.000 1.00 64.00 95 ASP A C 1
ATOM 761 O O . ASP A 1 95 ? 0.015 4.231 -16.969 1.00 64.00 95 ASP A O 1
ATOM 765 N N . LYS A 1 96 ? -1.951 3.772 -17.927 1.00 64.00 96 LYS A N 1
ATOM 766 C CA . LYS A 1 96 ? -2.597 3.370 -16.666 1.00 64.00 96 LYS A CA 1
ATOM 767 C C . LYS A 1 96 ? -2.404 1.885 -16.428 1.00 64.00 96 LYS A C 1
ATOM 769 O O . LYS A 1 96 ? -2.639 1.082 -17.321 1.00 64.00 96 LYS A O 1
ATOM 774 N N . VAL A 1 97 ? -2.035 1.509 -15.204 1.00 71.44 97 VAL A N 1
ATOM 775 C CA . VAL A 1 97 ? -1.944 0.095 -14.814 1.00 71.44 97 VAL A CA 1
ATOM 776 C C . VAL A 1 97 ? -3.318 -0.568 -14.949 1.00 71.44 97 VAL A C 1
ATOM 778 O O . VAL A 1 97 ? -4.315 -0.039 -14.467 1.00 71.44 97 VAL A O 1
ATOM 781 N N . VAL A 1 98 ? -3.367 -1.719 -15.616 1.00 73.81 98 VAL A N 1
ATOM 782 C CA . VAL A 1 98 ? -4.600 -2.500 -15.831 1.00 73.81 98 VAL A CA 1
ATOM 783 C C . VAL A 1 98 ? -4.503 -3.929 -15.309 1.00 73.81 98 VAL A C 1
ATOM 785 O O . VAL A 1 98 ? -5.531 -4.547 -15.042 1.00 73.81 98 VAL A O 1
ATOM 788 N N . SER A 1 99 ? -3.291 -4.455 -15.127 1.00 73.44 99 SER A N 1
ATOM 789 C CA . SER A 1 99 ? -3.060 -5.746 -14.479 1.00 73.44 99 SER A CA 1
ATOM 790 C C . SER A 1 99 ? -1.654 -5.832 -13.884 1.00 73.44 99 SER A C 1
ATOM 792 O O . SER A 1 99 ? -0.753 -5.065 -14.241 1.00 73.44 99 SER A O 1
ATOM 794 N N . VAL A 1 100 ? -1.477 -6.777 -12.964 1.00 75.56 100 VAL A N 1
ATOM 795 C CA . VAL A 1 100 ? -0.186 -7.157 -12.381 1.00 75.56 100 VAL A CA 1
ATOM 796 C C . VAL A 1 100 ? 0.048 -8.622 -12.714 1.00 75.56 100 VAL A C 1
ATOM 798 O O . VAL A 1 100 ? -0.870 -9.427 -12.572 1.00 75.56 100 VAL A O 1
ATOM 801 N N . ASP A 1 101 ? 1.245 -8.950 -13.189 1.00 75.81 101 ASP A N 1
ATOM 802 C CA . ASP A 1 101 ? 1.635 -10.334 -13.445 1.00 75.81 101 ASP A CA 1
ATOM 803 C C . ASP A 1 101 ? 1.727 -11.108 -12.120 1.00 75.81 101 ASP A C 1
ATOM 805 O O . ASP A 1 101 ? 2.226 -10.587 -11.114 1.00 75.81 101 ASP A O 1
ATOM 809 N N . ALA A 1 102 ? 1.222 -12.341 -12.121 1.00 73.12 102 ALA A N 1
ATOM 810 C CA . ALA A 1 102 ? 1.332 -13.246 -10.984 1.00 73.12 102 ALA A CA 1
ATOM 811 C C . ALA A 1 102 ? 2.779 -13.720 -10.798 1.00 73.12 102 ALA A C 1
ATOM 813 O O . ALA A 1 102 ? 3.212 -13.948 -9.665 1.00 73.12 102 ALA A O 1
ATOM 814 N N . ASP A 1 103 ? 3.529 -13.829 -11.898 1.00 80.62 103 ASP A N 1
ATOM 815 C CA . ASP A 1 103 ? 4.949 -14.121 -11.852 1.00 80.62 103 ASP A CA 1
ATOM 816 C C . ASP A 1 103 ? 5.718 -12.860 -11.434 1.00 80.62 103 ASP A C 1
ATOM 818 O O . ASP A 1 103 ? 5.633 -11.788 -12.036 1.00 80.62 103 ASP A O 1
ATOM 822 N N . PHE A 1 104 ? 6.509 -13.000 -10.375 1.00 80.69 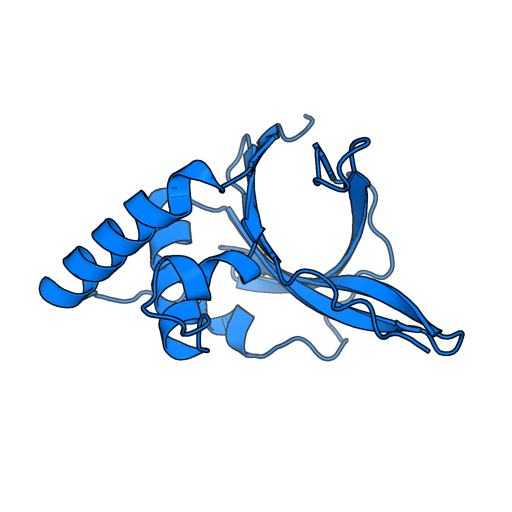104 PHE A N 1
ATOM 823 C CA . PHE A 1 104 ? 7.403 -11.963 -9.877 1.00 80.69 104 PHE A CA 1
ATOM 824 C C . PHE A 1 104 ? 8.843 -12.465 -9.872 1.00 80.69 104 PHE A C 1
ATOM 826 O O . PHE A 1 104 ? 9.125 -13.659 -9.746 1.00 80.69 104 PHE A O 1
ATOM 833 N N . THR A 1 105 ? 9.781 -11.531 -9.980 1.00 77.75 105 THR A N 1
ATOM 834 C CA . THR A 1 105 ? 11.216 -11.824 -9.966 1.00 77.75 105 THR A CA 1
ATOM 835 C C . THR A 1 105 ? 11.887 -11.208 -8.745 1.00 77.75 105 THR A C 1
ATOM 837 O O . THR A 1 105 ? 11.328 -10.345 -8.069 1.00 77.75 105 THR A O 1
ATOM 840 N N . HIS A 1 106 ? 13.104 -11.670 -8.446 1.00 77.06 106 HIS A N 1
ATOM 841 C CA . HIS A 1 106 ? 13.991 -11.058 -7.448 1.00 77.06 106 HIS A CA 1
ATOM 842 C C . HIS A 1 106 ? 13.368 -10.869 -6.049 1.00 77.06 106 HIS A C 1
ATOM 844 O O . HIS A 1 106 ? 13.651 -9.886 -5.367 1.00 77.06 106 HIS A O 1
ATOM 850 N N . SER A 1 107 ? 12.532 -11.821 -5.611 1.00 84.44 107 SER A N 1
ATOM 851 C CA . SER A 1 107 ? 11.976 -11.819 -4.255 1.00 84.44 107 SER A CA 1
ATOM 852 C C . SER A 1 107 ? 13.048 -12.141 -3.208 1.00 84.44 107 SER A C 1
ATOM 854 O O . SER A 1 107 ? 13.812 -13.094 -3.372 1.00 84.44 107 SER A O 1
ATOM 856 N N . SER A 1 108 ? 13.128 -11.336 -2.149 1.00 81.06 108 SER A N 1
ATOM 857 C CA . SER A 1 108 ? 14.120 -11.474 -1.078 1.00 81.06 108 SER A CA 1
ATOM 858 C C . SER A 1 108 ? 13.649 -10.813 0.215 1.00 81.06 108 SER A C 1
ATOM 860 O O . SER A 1 108 ? 13.144 -9.688 0.205 1.00 81.06 108 SER A O 1
ATOM 862 N N . ASN A 1 109 ? 13.887 -11.484 1.339 1.00 81.12 109 ASN A N 1
ATOM 863 C CA . ASN A 1 109 ? 13.720 -10.955 2.695 1.00 81.12 109 ASN A CA 1
ATOM 864 C C . ASN A 1 109 ? 15.031 -10.401 3.295 1.00 81.12 109 ASN A C 1
ATOM 866 O O . ASN A 1 109 ? 15.037 -9.957 4.440 1.00 81.12 109 ASN A O 1
ATOM 870 N N . GLU A 1 110 ? 16.135 -10.425 2.540 1.00 75.81 110 GLU A N 1
ATOM 871 C CA . GLU A 1 110 ? 17.454 -9.933 2.970 1.00 75.81 110 GLU A CA 1
ATOM 872 C C . GLU A 1 110 ? 17.820 -8.573 2.353 1.00 75.81 110 GLU A C 1
ATOM 874 O O . GLU A 1 110 ? 18.758 -7.913 2.803 1.00 75.81 110 GLU A O 1
ATOM 879 N N . ASN A 1 111 ? 17.089 -8.136 1.322 1.00 74.06 111 ASN A N 1
ATOM 880 C CA . ASN A 1 111 ? 17.316 -6.843 0.681 1.00 74.06 111 ASN A CA 1
ATOM 881 C C . ASN A 1 111 ? 16.986 -5.670 1.625 1.00 74.06 111 ASN A C 1
ATOM 883 O O . ASN A 1 111 ? 16.197 -5.824 2.560 1.00 74.06 111 ASN A O 1
ATOM 887 N N . PRO A 1 112 ? 17.539 -4.465 1.379 1.00 79.19 112 PRO A N 1
ATOM 888 C CA . PRO A 1 112 ? 17.130 -3.260 2.091 1.00 79.19 112 PRO A CA 1
ATOM 889 C C . PRO A 1 112 ? 15.646 -2.949 1.843 1.00 79.19 112 PRO A C 1
ATOM 891 O O . PRO A 1 112 ? 15.280 -2.435 0.789 1.00 79.19 112 PRO A O 1
ATOM 894 N N . ILE A 1 113 ? 14.807 -3.252 2.831 1.00 85.06 113 ILE A N 1
ATOM 895 C CA . ILE A 1 113 ? 13.363 -2.996 2.818 1.00 85.06 113 ILE A CA 1
ATOM 896 C C . ILE A 1 113 ? 13.083 -1.690 3.560 1.00 85.06 113 ILE A C 1
ATOM 898 O O . ILE A 1 113 ? 13.649 -1.434 4.628 1.00 85.06 113 ILE A O 1
ATOM 902 N N . CYS A 1 114 ? 12.201 -0.852 3.016 1.00 86.94 114 CYS A N 1
ATOM 903 C CA . CYS A 1 114 ? 11.816 0.399 3.649 1.00 86.94 114 CYS A CA 1
ATOM 904 C C . CYS A 1 114 ? 11.175 0.134 5.024 1.00 86.94 114 CYS A C 1
ATOM 906 O O . CYS A 1 114 ? 10.117 -0.490 5.084 1.00 86.94 114 CYS A O 1
ATOM 908 N N . PRO A 1 115 ? 11.739 0.643 6.138 1.00 88.69 115 PRO A N 1
ATOM 909 C CA . PRO A 1 115 ? 11.269 0.289 7.477 1.00 88.69 115 PRO A CA 1
ATOM 910 C C . PRO A 1 115 ? 9.804 0.631 7.755 1.00 88.69 115 PRO A C 1
ATOM 912 O O . PRO A 1 115 ? 9.201 -0.013 8.610 1.00 88.69 115 PRO A O 1
ATOM 915 N N . ILE A 1 116 ? 9.234 1.603 7.031 1.00 90.56 116 ILE A N 1
ATOM 916 C CA . ILE A 1 116 ? 7.834 2.016 7.170 1.00 90.56 116 ILE A CA 1
ATOM 917 C C . ILE A 1 116 ? 6.858 0.861 6.944 1.00 90.56 116 ILE A C 1
ATOM 919 O O . ILE A 1 116 ? 5.828 0.810 7.599 1.00 90.56 116 ILE A O 1
ATOM 923 N N . VAL A 1 117 ? 7.184 -0.118 6.090 1.00 91.00 117 VAL A N 1
ATOM 924 C CA . VAL A 1 117 ? 6.252 -1.224 5.824 1.00 91.00 117 VAL A CA 1
ATOM 925 C C . VAL A 1 117 ? 5.990 -2.064 7.070 1.00 91.00 117 VAL A C 1
ATOM 927 O O . VAL A 1 117 ? 4.942 -2.692 7.168 1.00 91.00 117 VAL A O 1
ATOM 930 N N . ASN A 1 118 ? 6.893 -2.031 8.057 1.00 90.94 118 ASN A N 1
ATOM 931 C CA . ASN A 1 118 ? 6.720 -2.735 9.326 1.00 90.94 118 ASN A CA 1
ATOM 932 C C . ASN A 1 118 ? 5.563 -2.181 10.170 1.00 90.94 118 ASN A C 1
ATOM 934 O O . ASN A 1 118 ? 4.999 -2.934 10.961 1.00 90.94 118 ASN A O 1
ATOM 938 N N . THR A 1 119 ? 5.174 -0.917 9.974 1.00 91.19 119 THR A N 1
ATOM 939 C CA . THR A 1 119 ? 4.147 -0.248 10.789 1.00 91.19 119 THR A CA 1
ATOM 940 C C . THR A 1 119 ? 2.727 -0.450 10.256 1.00 91.19 119 THR A C 1
ATOM 942 O O . THR A 1 119 ? 1.757 -0.234 10.976 1.00 91.19 119 THR A O 1
ATOM 945 N N . TYR A 1 120 ? 2.563 -0.907 9.011 1.00 92.19 120 TYR A N 1
ATOM 946 C CA . TYR A 1 120 ? 1.269 -0.901 8.314 1.00 92.19 120 TYR A CA 1
ATOM 947 C C . TYR A 1 120 ? 0.169 -1.760 8.954 1.00 92.19 120 TYR A C 1
ATOM 949 O O . TYR A 1 120 ? -1.004 -1.412 8.840 1.00 92.19 120 TYR A O 1
ATOM 957 N N . PHE A 1 121 ? 0.526 -2.832 9.665 1.00 93.81 121 PHE A N 1
ATOM 958 C CA . PHE A 1 121 ? -0.421 -3.684 10.405 1.00 93.81 121 PHE A CA 1
ATOM 959 C C . PHE A 1 121 ? -0.329 -3.523 11.929 1.00 93.81 121 PHE A C 1
ATOM 961 O O . PHE A 1 121 ? -0.924 -4.306 12.670 1.00 93.81 121 PHE A O 1
ATOM 968 N N . GLU A 1 122 ? 0.423 -2.541 12.427 1.00 90.50 122 GLU A N 1
ATOM 969 C CA . GLU A 1 122 ? 0.412 -2.239 13.857 1.00 90.50 122 GLU A CA 1
ATOM 970 C C . GLU A 1 122 ? -0.947 -1.652 14.236 1.00 90.50 122 GLU A C 1
ATOM 972 O O . GLU A 1 122 ? -1.469 -0.782 13.550 1.00 90.50 122 GLU A O 1
ATOM 977 N N . PHE A 1 123 ? -1.561 -2.141 15.311 1.00 87.62 123 PHE A N 1
ATOM 978 C CA . PHE A 1 123 ? -2.852 -1.612 15.740 1.00 87.62 123 PHE A CA 1
ATOM 979 C C . PHE A 1 123 ? -2.722 -0.138 16.143 1.00 87.62 123 PHE A C 1
ATOM 981 O O . PHE A 1 123 ? -1.905 0.199 17.004 1.00 87.62 123 PHE A O 1
ATOM 988 N N . ILE A 1 124 ? -3.570 0.716 15.567 1.00 90.06 124 ILE A N 1
ATOM 989 C CA . ILE A 1 124 ? -3.669 2.131 15.920 1.00 90.06 124 ILE A CA 1
ATOM 990 C C . ILE A 1 124 ? -5.102 2.418 16.372 1.00 90.06 124 ILE A C 1
ATOM 992 O O . ILE A 1 124 ? -6.057 2.258 15.613 1.00 90.06 124 ILE A O 1
ATOM 996 N N . ASP A 1 125 ? -5.247 2.865 17.620 1.00 91.75 125 ASP A N 1
ATOM 997 C CA . ASP A 1 125 ? -6.510 3.402 18.125 1.00 91.75 125 ASP A CA 1
ATOM 998 C C . ASP A 1 125 ? -6.631 4.864 17.684 1.00 91.75 125 ASP A C 1
ATOM 1000 O O . ASP A 1 125 ? -6.021 5.756 18.280 1.00 91.75 125 ASP A O 1
ATOM 1004 N N . PHE A 1 126 ? -7.341 5.105 16.580 1.00 92.56 126 PHE A N 1
ATOM 1005 C CA . PHE A 1 126 ? -7.491 6.449 16.030 1.00 92.56 126 PHE A CA 1
ATOM 1006 C C . PHE A 1 126 ? -8.439 7.294 16.892 1.00 92.56 126 PHE A C 1
ATOM 1008 O O . PHE A 1 126 ? -9.609 6.929 17.047 1.00 92.56 126 PHE A O 1
ATOM 1015 N N . PRO A 1 127 ? -7.998 8.470 17.376 1.00 95.00 127 PRO A N 1
ATOM 1016 C CA . PRO A 1 127 ? -8.902 9.465 17.939 1.00 95.00 127 PRO A CA 1
ATOM 1017 C C . PRO A 1 127 ? -10.026 9.829 16.953 1.00 95.00 127 PRO A C 1
ATOM 1019 O O . PRO A 1 127 ? -9.838 9.769 15.737 1.00 95.00 127 PRO A O 1
ATOM 1022 N N . GLU A 1 128 ? -11.195 10.226 17.464 1.00 95.19 128 GLU A N 1
ATOM 1023 C CA . GLU A 1 128 ? -12.398 10.472 16.647 1.00 95.19 128 GLU A CA 1
ATOM 1024 C C . GLU A 1 128 ? -12.165 11.493 15.520 1.00 95.19 128 GLU A C 1
ATOM 1026 O O . GLU A 1 128 ? -12.595 11.284 14.386 1.00 95.19 128 GLU A O 1
ATOM 1031 N N . ASP A 1 129 ? -11.435 12.570 15.808 1.00 94.81 129 ASP A N 1
ATOM 1032 C CA . ASP A 1 129 ? -11.070 13.605 14.838 1.00 94.81 129 ASP A CA 1
ATOM 1033 C C . ASP A 1 129 ? -10.124 13.078 13.748 1.00 94.81 129 ASP A C 1
ATOM 1035 O O . ASP A 1 129 ? -10.293 13.383 12.566 1.00 94.81 129 ASP A O 1
ATOM 1039 N N . THR A 1 130 ? -9.166 12.234 14.131 1.00 94.19 130 THR A N 1
ATOM 1040 C CA . THR A 1 130 ? -8.238 11.572 13.208 1.00 94.19 130 THR A CA 1
ATOM 1041 C C . THR A 1 130 ? -8.984 10.596 12.307 1.00 94.19 130 THR A C 1
ATOM 1043 O O . THR A 1 130 ? -8.796 10.608 11.092 1.00 94.19 130 THR A O 1
ATOM 1046 N N . LEU A 1 131 ? -9.885 9.789 12.871 1.00 95.38 131 LEU A N 1
ATOM 1047 C CA . LEU A 1 131 ? -10.703 8.861 12.100 1.00 95.38 131 LEU A CA 1
ATOM 1048 C C . LEU A 1 131 ? -11.623 9.603 11.120 1.00 95.38 131 LEU A C 1
ATOM 1050 O O . LEU A 1 131 ? -11.770 9.170 9.977 1.00 95.38 131 LEU A O 1
ATOM 1054 N N . ALA A 1 132 ? -12.221 10.722 11.534 1.00 96.25 132 ALA A N 1
ATOM 1055 C CA . ALA A 1 132 ? -13.021 11.565 10.649 1.00 96.25 132 ALA A CA 1
ATOM 1056 C C . ALA A 1 132 ? -12.182 12.088 9.472 1.00 96.25 132 ALA A C 1
ATOM 1058 O O . ALA A 1 132 ? -12.568 11.909 8.318 1.00 96.25 132 ALA A O 1
ATOM 1059 N N . TYR A 1 133 ? -10.990 12.624 9.749 1.00 94.56 133 TYR A N 1
ATOM 1060 C CA . TYR A 1 133 ? -10.063 13.083 8.713 1.00 94.56 133 TYR A CA 1
ATOM 1061 C C . TYR A 1 133 ? -9.661 11.967 7.733 1.00 94.56 133 TYR A C 1
ATOM 1063 O O . TYR A 1 133 ? -9.669 12.182 6.521 1.00 94.56 133 TYR A O 1
ATOM 1071 N N . LEU A 1 134 ? -9.345 10.762 8.224 1.00 95.44 134 LEU A N 1
ATOM 1072 C CA . LEU A 1 134 ? -8.977 9.625 7.369 1.00 95.44 134 LEU A CA 1
ATOM 1073 C C . LEU A 1 134 ? -10.149 9.151 6.496 1.00 95.44 134 LEU A C 1
ATOM 1075 O O . LEU A 1 134 ? -9.935 8.782 5.342 1.00 95.44 134 LEU A O 1
ATOM 1079 N N . ASN A 1 135 ? -11.385 9.203 7.004 1.00 96.44 135 ASN A N 1
ATOM 1080 C CA . ASN A 1 135 ? -12.578 8.915 6.202 1.00 96.44 135 ASN A CA 1
ATOM 1081 C C . ASN A 1 135 ? -12.799 9.966 5.104 1.00 96.44 135 ASN A C 1
ATOM 1083 O O . ASN A 1 135 ? -13.063 9.596 3.960 1.00 96.44 135 ASN A O 1
ATOM 1087 N N . ASP A 1 136 ? -12.646 11.253 5.419 1.00 95.12 136 AS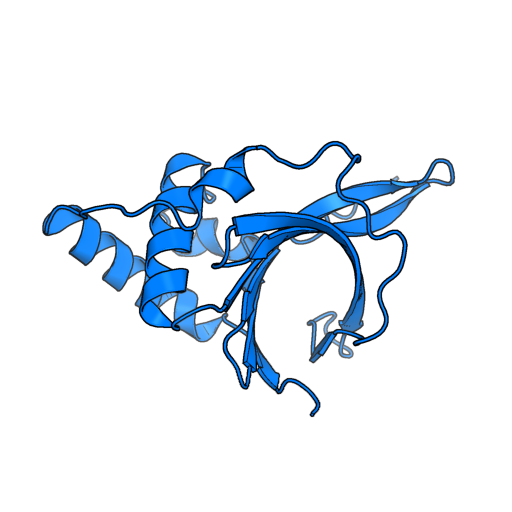P A N 1
ATOM 1088 C CA . ASP A 1 136 ? -12.772 12.333 4.434 1.00 95.12 136 ASP A CA 1
ATOM 1089 C C . ASP A 1 136 ? -11.685 12.240 3.355 1.00 95.12 136 ASP A C 1
ATOM 1091 O O . ASP A 1 136 ? -11.949 12.434 2.166 1.00 95.12 136 ASP A O 1
ATOM 1095 N N . LEU A 1 137 ? -10.452 11.918 3.753 1.00 94.25 137 LEU A N 1
ATOM 1096 C CA . LEU A 1 137 ? -9.348 11.664 2.832 1.00 94.25 137 LEU A CA 1
ATOM 1097 C C . LEU A 1 137 ? -9.639 10.447 1.949 1.00 94.25 137 LEU A C 1
ATOM 1099 O O . LEU A 1 137 ? -9.435 10.507 0.738 1.00 94.25 137 LEU A O 1
ATOM 1103 N N . PHE A 1 138 ? -10.165 9.367 2.534 1.00 95.06 138 PHE A N 1
ATOM 1104 C CA . PHE A 1 138 ? -10.560 8.174 1.795 1.00 95.06 138 PHE A CA 1
ATOM 1105 C C . PHE A 1 138 ? -11.597 8.477 0.719 1.00 95.06 138 PHE A C 1
ATOM 1107 O O . PHE A 1 138 ? -11.388 8.091 -0.426 1.00 95.06 138 PHE A O 1
ATOM 1114 N N . GLU A 1 139 ? -12.687 9.177 1.039 1.00 95.62 139 GLU A N 1
ATOM 1115 C CA . GLU A 1 139 ? -13.724 9.478 0.043 1.00 95.62 139 GLU A CA 1
ATOM 1116 C C . GLU A 1 139 ? -13.195 10.358 -1.100 1.00 95.62 139 GLU A C 1
ATOM 1118 O O . GLU A 1 139 ? -13.641 10.216 -2.239 1.00 95.62 139 GLU A O 1
ATOM 1123 N N . GLN A 1 140 ? -12.195 11.204 -0.835 1.00 93.00 140 GLN A N 1
ATOM 1124 C CA . GLN A 1 140 ? -11.522 11.988 -1.871 1.00 93.00 140 GLN A CA 1
ATOM 1125 C C . GLN A 1 140 ? -10.605 11.144 -2.762 1.00 93.00 140 GLN A C 1
ATOM 1127 O O . GLN A 1 140 ? -10.569 11.373 -3.971 1.00 93.00 140 GLN A O 1
ATOM 1132 N N . VAL A 1 141 ? -9.870 10.172 -2.203 1.00 91.44 141 VAL A N 1
ATOM 1133 C CA . VAL A 1 141 ? -8.956 9.340 -3.007 1.00 91.44 141 VAL A CA 1
ATOM 1134 C C . VAL A 1 141 ? -9.629 8.136 -3.656 1.00 91.44 141 VAL A C 1
ATOM 1136 O O . VAL A 1 141 ? -9.173 7.658 -4.685 1.00 91.44 141 VAL A O 1
ATOM 1139 N N . LYS A 1 142 ? -10.734 7.647 -3.097 1.00 92.81 142 LYS A N 1
ATOM 1140 C CA . LYS A 1 142 ? -11.446 6.446 -3.547 1.00 92.81 142 LYS A CA 1
ATOM 1141 C C . LYS A 1 142 ? -11.710 6.384 -5.059 1.00 92.81 142 LYS A C 1
ATOM 1143 O O . LYS A 1 142 ? -11.532 5.301 -5.608 1.00 92.81 142 LYS A O 1
ATOM 1148 N N . PRO A 1 143 ? -12.083 7.475 -5.762 1.00 89.69 143 PRO A N 1
ATOM 1149 C CA . PRO A 1 143 ? -12.303 7.428 -7.209 1.00 89.69 143 PRO A CA 1
ATOM 1150 C C . PRO A 1 143 ? -11.063 7.084 -8.044 1.00 89.69 143 PRO A C 1
ATOM 1152 O O . PRO A 1 143 ? -11.216 6.696 -9.199 1.00 89.69 143 PRO A O 1
ATOM 1155 N N . SER A 1 144 ? -9.851 7.240 -7.504 1.00 85.00 144 SER A N 1
ATOM 1156 C CA . SER A 1 144 ? -8.611 6.882 -8.202 1.00 85.00 144 SER A CA 1
ATOM 1157 C C . SER A 1 144 ? -8.123 5.467 -7.888 1.00 85.00 144 SER A C 1
ATOM 1159 O O . SER A 1 144 ? -7.195 4.996 -8.548 1.00 85.00 144 SER A O 1
ATOM 1161 N N . ILE A 1 145 ? -8.694 4.817 -6.863 1.00 90.00 145 ILE A N 1
ATOM 1162 C CA . ILE A 1 145 ? -8.273 3.481 -6.454 1.00 90.00 145 ILE A CA 1
ATOM 1163 C C . ILE A 1 145 ? -8.655 2.526 -7.575 1.00 90.00 145 ILE A C 1
ATOM 1165 O O . ILE A 1 145 ? -9.832 2.348 -7.896 1.00 90.00 145 ILE A O 1
ATOM 1169 N N . GLN A 1 146 ? -7.644 1.899 -8.163 1.00 88.25 146 GLN A N 1
ATOM 1170 C CA . GLN A 1 146 ? -7.856 0.854 -9.150 1.00 88.25 146 GLN A CA 1
ATOM 1171 C C . GLN A 1 146 ? -8.037 -0.474 -8.430 1.00 88.25 146 GLN A C 1
ATOM 1173 O O . GLN A 1 146 ? -7.322 -0.752 -7.470 1.00 88.25 146 GLN A O 1
ATOM 1178 N N . SER A 1 147 ? -8.986 -1.282 -8.895 1.00 90.56 147 SER A N 1
ATOM 1179 C CA . SER A 1 147 ? -9.211 -2.646 -8.413 1.00 90.56 147 SER A CA 1
ATOM 1180 C C . SER A 1 147 ? -8.910 -3.629 -9.536 1.00 90.56 147 SER A C 1
ATOM 1182 O O . SER A 1 147 ? -9.371 -3.460 -10.665 1.00 90.56 147 SER A O 1
ATOM 1184 N N . ILE A 1 148 ? -8.112 -4.641 -9.218 1.00 87.12 148 ILE A N 1
ATOM 1185 C CA . ILE A 1 148 ? -7.667 -5.691 -10.127 1.00 87.12 148 ILE A CA 1
ATOM 1186 C C . ILE A 1 148 ? -8.069 -7.024 -9.482 1.00 87.12 148 ILE A C 1
ATOM 1188 O O . ILE A 1 148 ? -7.648 -7.298 -8.356 1.00 87.12 148 ILE A O 1
ATOM 1192 N N . PRO A 1 149 ? -8.906 -7.851 -10.132 1.00 86.50 149 PRO A N 1
ATOM 1193 C CA . PRO A 1 149 ? -9.233 -9.178 -9.621 1.00 86.50 149 PRO A CA 1
ATOM 1194 C C . PRO A 1 149 ? -7.977 -10.045 -9.499 1.00 86.50 149 PRO A C 1
ATOM 1196 O O . PRO A 1 149 ? -7.160 -10.074 -10.416 1.00 86.50 149 PRO A O 1
ATOM 1199 N N . LEU A 1 150 ? -7.849 -10.779 -8.396 1.00 81.31 150 LEU A N 1
ATOM 1200 C CA . LEU A 1 150 ? -6.814 -11.799 -8.257 1.00 81.31 150 LEU A CA 1
ATOM 1201 C C . LEU A 1 150 ? -7.234 -13.047 -9.044 1.00 81.31 150 LEU A C 1
ATOM 1203 O O . LEU A 1 150 ? -8.346 -13.558 -8.867 1.00 81.31 150 LEU A O 1
ATOM 1207 N N . GLU A 1 151 ? -6.360 -13.533 -9.924 1.00 72.00 151 GLU A N 1
ATOM 1208 C CA . GLU A 1 151 ? -6.568 -14.816 -10.597 1.00 72.00 151 GLU A CA 1
ATOM 1209 C C . GLU A 1 151 ? -6.474 -15.958 -9.569 1.00 72.00 151 GLU A C 1
ATOM 1211 O O . GLU A 1 151 ? -5.632 -15.932 -8.670 1.00 72.00 151 GLU A O 1
ATOM 1216 N N . LYS A 1 152 ? -7.392 -16.927 -9.664 1.00 57.84 152 LYS A N 1
ATOM 1217 C CA . LYS A 1 152 ? -7.475 -18.088 -8.763 1.00 57.84 152 LYS A CA 1
ATOM 1218 C C . LYS A 1 152 ? -6.737 -19.296 -9.310 1.00 57.84 152 LYS A C 1
ATOM 1220 O O . LYS A 1 152 ? -6.894 -19.552 -10.525 1.00 57.84 152 LYS A O 1
#

Radius of gyration: 15.44 Å; chains: 1; bounding box: 37×39×42 Å

pLDDT: mean 82.73, std 14.28, range [34.5, 96.44]

Sequence (152 aa):
MEHKAVNKVISFCDEQQQYLLFTGMFPEVNGGKGINEELETYFVNFLAEKYHATAVARASAFVEEDQTAFIGMDIRSRDGEVWSQQNIFTVDDEDKVVSVDADFTHSSNENPICPIVNTYFEFIDFPEDTLAYLNDLFEQVKPSIQSIPLEK

Secondary structure (DSSP, 8-state):
--------EEEEE-SSEEEEEEGGGHHHHTTT----HHHHHHHHHHHHHHTT-SEEEEEEEEE-TTS-EEEEEEEEETTS-EEEEEEEEEE-TTS-EEEEEEEEEEEESSS---GGGGGTTS-----HHHHHHHHHHHHHHGGG-EEEEPP-